Protein AF-A0A1Y0BN38-F1 (afdb_monomer)

Secondary structure (DSSP, 8-state):
-EEEEETTEEEEEEEE-TTT--EEETTS-HHHH-TTTS-GGGPPPPP-GGGS---SPPPPPP-

Mean predicted aligned error: 8.51 Å

Foldseek 3Di:
DDFDDDPNDTPWDWDADPPPRDIDIPPDDCCVVPLVNPDPVPHDDDDDPVPDDPPDPDDPDDD

Radius of gyration: 18.53 Å; Cα contacts (8 Å, |Δi|>4): 53; chains: 1; bounding box: 54×34×30 Å

Sequence (63 aa):
MHAGMEDGEVLWRVWHCKDCAYTWRDSEPAESIDPKLRPAWAQMKGVDFDSLRQVIPPARKPT

pLDDT: mean 85.75, std 7.65, range [61.09, 95.25]

Solvent-accessible surface area (backbone atoms only — not comparable to full-atom values): 4378 Å² total; per-residue (Å²): 130,53,70,47,71,58,99,90,41,78,71,36,40,48,48,72,41,87,88,77,66,52,69,49,50,75,69,54,59,61,48,77,71,40,78,91,56,32,54,82,89,72,55,80,76,88,73,64,73,88,74,51,81,83,81,70,78,78,77,79,75,85,128

Structure (mmCIF, N/CA/C/O backbone):
data_AF-A0A1Y0BN38-F1
#
_entry.id   AF-A0A1Y0BN38-F1
#
loop_
_atom_site.group_PDB
_atom_site.id
_atom_site.type_symbol
_atom_site.label_atom_id
_atom_site.label_alt_id
_atom_site.label_comp_id
_atom_site.label_asym_id
_atom_site.label_entity_id
_atom_site.label_seq_id
_atom_site.pdbx_PDB_ins_code
_atom_site.Cartn_x
_atom_site.Cartn_y
_atom_site.Cartn_z
_atom_site.occupancy
_atom_site.B_iso_or_equiv
_atom_site.auth_seq_id
_atom_site.auth_comp_id
_atom_site.auth_asym_id
_atom_site.auth_atom_id
_atom_site.pdbx_PDB_model_num
ATOM 1 N N . MET A 1 1 ? -7.857 -9.590 10.749 1.00 63.28 1 MET A N 1
ATOM 2 C CA . MET A 1 1 ? -8.736 -8.609 10.082 1.00 63.28 1 MET A CA 1
ATOM 3 C C . MET A 1 1 ? -9.113 -7.583 11.131 1.00 63.28 1 MET A C 1
ATOM 5 O O . MET A 1 1 ? -9.672 -7.977 12.145 1.00 63.28 1 MET A O 1
ATOM 9 N N . HIS A 1 2 ? -8.726 -6.324 10.935 1.00 86.50 2 HIS A N 1
ATOM 10 C CA . HIS A 1 2 ? -9.061 -5.223 11.845 1.00 86.50 2 HIS A CA 1
ATOM 11 C C . HIS A 1 2 ? -10.171 -4.382 11.210 1.00 86.50 2 HIS A C 1
ATOM 13 O O . HIS A 1 2 ? -10.169 -4.217 9.990 1.00 86.50 2 HIS A O 1
ATOM 19 N N . ALA A 1 3 ? -11.111 -3.882 12.008 1.00 91.81 3 ALA A N 1
ATOM 20 C CA . ALA A 1 3 ? -12.218 -3.057 11.534 1.00 91.81 3 ALA A CA 1
ATOM 21 C C . ALA A 1 3 ? -12.448 -1.874 12.480 1.00 91.81 3 ALA A C 1
ATOM 23 O O . ALA A 1 3 ? -12.283 -2.022 13.692 1.00 91.81 3 ALA A O 1
ATOM 24 N N . GLY A 1 4 ? -12.819 -0.727 11.916 1.00 91.75 4 GLY A N 1
ATOM 25 C CA . GLY A 1 4 ? -13.334 0.421 12.659 1.00 91.75 4 GLY A CA 1
ATOM 26 C C . GLY A 1 4 ? -14.856 0.358 12.716 1.00 91.75 4 GLY A C 1
ATOM 27 O O . GLY A 1 4 ? -15.490 0.063 11.700 1.00 91.75 4 GLY A O 1
ATOM 28 N N . MET A 1 5 ? -15.431 0.612 13.891 1.00 95.19 5 MET A N 1
ATOM 29 C CA . MET A 1 5 ? -16.879 0.603 14.108 1.00 95.19 5 MET A CA 1
ATOM 30 C C . MET A 1 5 ? -17.345 1.906 14.758 1.00 95.19 5 MET A C 1
ATOM 32 O O . MET A 1 5 ? -16.641 2.438 15.615 1.00 95.19 5 MET A O 1
ATOM 36 N N . GLU A 1 6 ? -18.532 2.369 14.381 1.00 95.25 6 GLU A N 1
ATOM 37 C CA . GLU A 1 6 ? -19.246 3.501 14.984 1.00 95.25 6 GLU A CA 1
ATOM 38 C C . GLU A 1 6 ? -20.735 3.139 15.049 1.00 95.25 6 GLU A C 1
ATOM 40 O O . GLU A 1 6 ? -21.263 2.563 14.104 1.00 95.25 6 GLU A O 1
ATOM 45 N N . ASP A 1 7 ? -21.382 3.350 16.199 1.00 94.44 7 ASP A N 1
ATOM 46 C CA . ASP A 1 7 ? -22.796 3.002 16.443 1.00 94.44 7 ASP A CA 1
ATOM 47 C C . ASP A 1 7 ? -23.209 1.563 16.062 1.00 94.44 7 ASP A C 1
ATOM 49 O O . ASP A 1 7 ? -24.356 1.274 15.727 1.00 94.44 7 ASP A O 1
ATOM 53 N N . G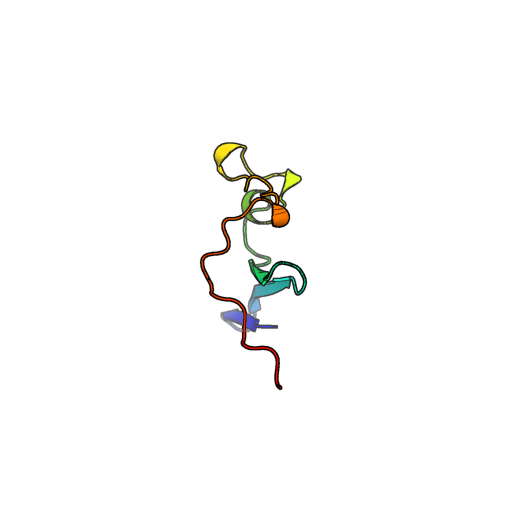LY A 1 8 ?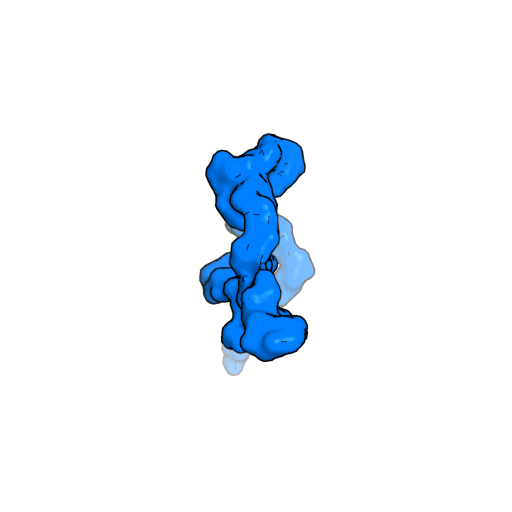 -22.267 0.619 16.158 1.00 92.56 8 GLY A N 1
ATOM 54 C CA . GLY A 1 8 ? -22.487 -0.790 15.815 1.00 92.56 8 GLY A CA 1
ATOM 55 C C . GLY A 1 8 ? -22.369 -1.104 14.321 1.00 92.56 8 GLY A C 1
ATOM 56 O O . GLY A 1 8 ? -22.456 -2.273 13.942 1.00 92.56 8 GLY A O 1
ATOM 57 N N . GLU A 1 9 ? -22.104 -0.104 13.484 1.00 93.31 9 GLU A N 1
ATOM 58 C CA . GLU A 1 9 ? -21.841 -0.268 12.060 1.00 93.31 9 GLU A CA 1
ATOM 59 C C . GLU A 1 9 ? -20.341 -0.323 11.768 1.00 93.31 9 GLU A C 1
ATOM 61 O O . GLU A 1 9 ? -19.521 0.328 12.415 1.00 93.31 9 GLU A O 1
ATOM 66 N N . VAL A 1 10 ? -19.958 -1.126 10.772 1.00 93.06 10 VAL A N 1
ATOM 67 C CA . VAL A 1 10 ? -18.569 -1.203 10.308 1.00 93.06 10 VAL A CA 1
ATOM 68 C C . VAL A 1 10 ? -18.325 -0.087 9.303 1.00 93.06 10 VAL A C 1
ATOM 70 O O . VAL A 1 10 ? -18.875 -0.123 8.206 1.00 93.06 10 VAL A O 1
ATOM 73 N N . LEU A 1 11 ? -17.444 0.850 9.651 1.00 92.62 11 LEU A N 1
ATOM 74 C CA . LEU A 1 11 ? -17.067 1.956 8.770 1.00 92.62 11 LEU A CA 1
ATOM 75 C C . LEU A 1 11 ? -15.982 1.558 7.766 1.00 92.62 11 LEU A C 1
ATOM 77 O O . LEU A 1 11 ? -15.994 2.006 6.623 1.00 92.62 11 LEU A O 1
ATOM 81 N N . TRP A 1 12 ? -15.021 0.737 8.196 1.00 93.88 12 TRP A N 1
ATOM 82 C CA . TRP A 1 12 ? -13.941 0.252 7.340 1.00 93.88 12 TRP A CA 1
ATOM 83 C C . TRP A 1 12 ? -13.315 -1.034 7.875 1.00 93.88 12 TRP A C 1
ATOM 85 O O . TRP A 1 12 ? -13.321 -1.313 9.077 1.00 93.88 12 TRP A O 1
ATOM 95 N N . ARG A 1 13 ? -12.705 -1.800 6.973 1.00 95.06 13 ARG A N 1
ATOM 96 C CA . ARG A 1 13 ? -11.915 -3.005 7.236 1.00 95.06 13 ARG A CA 1
ATOM 97 C C . ARG A 1 13 ? -10.529 -2.841 6.648 1.00 95.06 13 ARG A C 1
ATOM 99 O O . ARG A 1 13 ? -10.380 -2.421 5.507 1.00 95.06 13 ARG A O 1
ATOM 106 N N . VAL A 1 14 ? -9.516 -3.230 7.411 1.00 94.38 14 VAL A N 1
ATOM 107 C CA . VAL A 1 14 ? -8.130 -3.261 6.943 1.00 94.38 14 VAL A CA 1
ATOM 108 C C . VAL A 1 14 ? -7.824 -4.614 6.313 1.00 94.38 14 VAL A C 1
ATOM 110 O O . VAL A 1 14 ? -7.956 -5.666 6.951 1.00 94.38 14 VAL A O 1
ATOM 113 N N . TRP A 1 15 ? -7.356 -4.552 5.075 1.00 91.81 15 TRP A N 1
ATOM 114 C CA . TRP A 1 15 ? -6.859 -5.657 4.273 1.00 91.81 15 TRP A CA 1
ATOM 115 C C . TRP A 1 15 ? -5.339 -5.602 4.196 1.00 91.81 15 TRP A C 1
ATOM 117 O O . TRP A 1 15 ? -4.749 -4.525 4.194 1.00 91.81 15 TRP A O 1
ATOM 127 N N . HIS A 1 16 ? -4.710 -6.772 4.136 1.00 90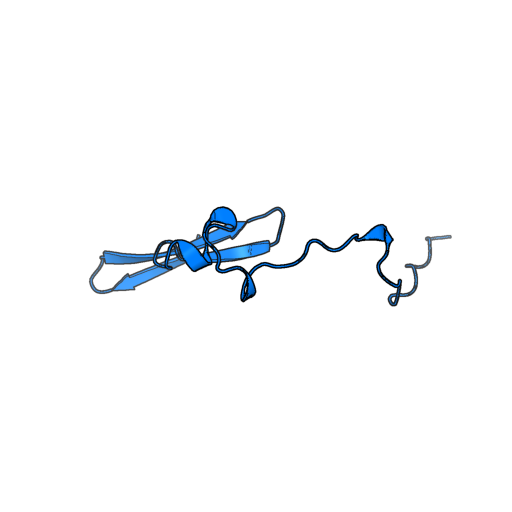.69 16 HIS A N 1
ATOM 128 C CA . HIS A 1 16 ? -3.262 -6.919 4.073 1.00 90.69 16 HIS A CA 1
ATOM 129 C C . HIS A 1 16 ? -2.902 -7.980 3.033 1.00 90.69 16 HIS A C 1
ATOM 131 O O . HIS A 1 16 ? -3.350 -9.127 3.134 1.00 90.69 16 HIS A O 1
ATOM 137 N N . CYS A 1 17 ? -2.093 -7.605 2.045 1.00 85.81 17 CYS A N 1
ATOM 138 C CA . CYS A 1 17 ? -1.544 -8.535 1.069 1.00 85.81 17 CYS A CA 1
ATOM 139 C C . CYS A 1 17 ? -0.333 -9.251 1.668 1.00 85.81 17 CYS A C 1
ATOM 141 O O . CYS A 1 17 ? 0.642 -8.609 2.049 1.00 85.81 17 CYS A O 1
ATOM 143 N N . LYS A 1 18 ? -0.375 -10.584 1.712 1.00 90.12 18 LYS A N 1
ATOM 144 C CA . LYS A 1 18 ? 0.719 -11.394 2.265 1.00 90.12 18 LYS A CA 1
ATOM 145 C C . LYS A 1 18 ? 1.950 -11.450 1.358 1.00 90.12 18 LYS A C 1
ATOM 147 O O . LYS A 1 18 ? 3.030 -11.742 1.855 1.00 90.12 18 LYS A O 1
ATOM 152 N N . ASP A 1 19 ? 1.789 -11.151 0.071 1.00 82.62 19 ASP A N 1
ATOM 153 C CA . ASP A 1 19 ? 2.877 -11.239 -0.906 1.00 82.62 19 ASP A CA 1
ATOM 154 C C . ASP A 1 19 ? 3.738 -9.971 -0.912 1.00 82.62 19 ASP A C 1
ATOM 156 O O . ASP A 1 19 ? 4.962 -10.048 -0.914 1.00 82.62 19 ASP A O 1
ATOM 160 N N . CYS A 1 20 ? 3.108 -8.790 -0.886 1.00 81.38 20 CYS A N 1
ATOM 161 C CA . CYS A 1 20 ? 3.810 -7.502 -0.968 1.00 81.38 20 CYS A CA 1
ATOM 162 C C . CYS A 1 20 ? 3.726 -6.646 0.305 1.00 81.38 20 CYS A C 1
ATOM 164 O O . CYS A 1 20 ? 4.184 -5.506 0.300 1.00 81.38 20 CYS A O 1
ATOM 166 N N . ALA A 1 21 ? 3.112 -7.158 1.376 1.00 85.75 21 ALA A N 1
ATOM 167 C CA . ALA A 1 21 ? 2.866 -6.470 2.648 1.00 85.75 21 ALA A CA 1
ATOM 168 C C . ALA A 1 21 ? 2.037 -5.167 2.563 1.00 85.75 21 ALA A C 1
ATOM 170 O O . ALA A 1 21 ? 1.845 -4.480 3.572 1.00 85.75 21 ALA A O 1
ATOM 171 N N . TYR A 1 22 ? 1.501 -4.829 1.386 1.00 85.88 22 TYR A N 1
ATOM 172 C CA . TYR A 1 22 ? 0.646 -3.661 1.208 1.00 85.88 22 TYR A CA 1
ATOM 173 C C . TYR A 1 22 ? -0.642 -3.800 2.025 1.00 85.88 22 TYR A C 1
ATOM 175 O O . TYR A 1 22 ? -1.266 -4.862 2.049 1.00 85.88 22 TYR A O 1
ATOM 183 N N . THR A 1 23 ? -1.029 -2.718 2.697 1.00 91.06 23 THR A N 1
ATOM 184 C CA . THR A 1 23 ? -2.165 -2.681 3.623 1.00 91.06 23 THR A CA 1
ATOM 185 C C . 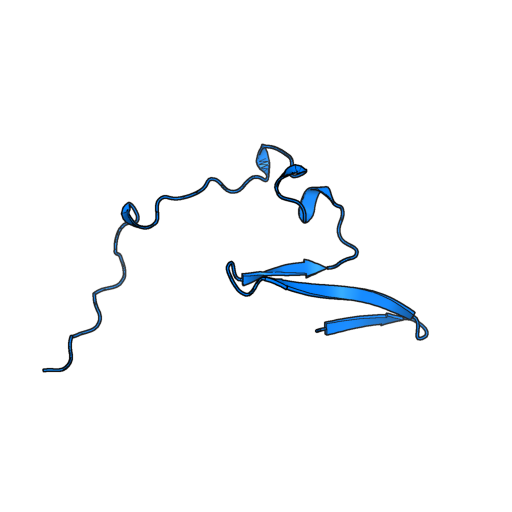THR A 1 23 ? -3.075 -1.514 3.252 1.00 91.06 23 THR A C 1
ATOM 187 O O . THR A 1 23 ? -2.580 -0.411 3.031 1.00 91.06 23 THR A O 1
ATOM 190 N N . TRP A 1 24 ? -4.387 -1.742 3.166 1.00 91.62 24 TRP A N 1
ATOM 191 C CA . TRP A 1 24 ? -5.370 -0.727 2.760 1.00 91.62 24 TRP A CA 1
ATOM 192 C C . TRP A 1 24 ? -6.708 -0.910 3.480 1.00 91.62 24 TRP A C 1
ATOM 194 O O . TRP A 1 24 ? -6.981 -1.984 4.018 1.00 91.62 24 TRP A O 1
ATOM 204 N N . ARG A 1 25 ? -7.552 0.130 3.493 1.00 94.44 25 ARG A N 1
ATOM 205 C CA . ARG A 1 25 ? -8.946 0.026 3.950 1.00 94.44 25 ARG A CA 1
ATOM 206 C C . ARG A 1 25 ? -9.874 -0.194 2.760 1.00 94.44 25 ARG A C 1
ATOM 208 O O . ARG A 1 25 ? -9.626 0.345 1.688 1.00 94.44 25 ARG A O 1
ATOM 215 N N . ASP A 1 26 ? -10.942 -0.960 2.939 1.00 91.75 26 ASP A N 1
ATOM 216 C CA . ASP A 1 26 ? -12.002 -1.098 1.923 1.00 91.75 26 ASP A CA 1
ATOM 217 C C . ASP A 1 26 ? -12.735 0.217 1.618 1.00 91.75 26 ASP A C 1
ATOM 219 O O . ASP A 1 26 ? -13.302 0.360 0.541 1.00 91.75 26 ASP A O 1
ATOM 223 N N . SER A 1 27 ? -12.682 1.181 2.536 1.00 92.75 27 SER A N 1
ATOM 224 C CA . SER A 1 27 ? -13.247 2.518 2.372 1.00 92.75 27 SER A CA 1
ATOM 225 C C . SER A 1 27 ? -12.360 3.497 1.587 1.00 92.75 27 SER A C 1
ATOM 227 O O . SER A 1 27 ? -12.758 4.648 1.418 1.00 92.75 27 SER A O 1
ATOM 229 N N . GLU A 1 28 ? -11.136 3.125 1.186 1.00 90.06 28 GLU A N 1
ATOM 230 C CA . GLU A 1 28 ? -10.279 4.039 0.413 1.00 90.06 28 GLU A CA 1
ATOM 231 C C . GLU A 1 28 ? -10.778 4.182 -1.041 1.00 90.06 28 GLU A C 1
ATOM 233 O O . GLU A 1 28 ? -11.351 3.240 -1.597 1.00 90.06 28 GLU A O 1
ATOM 238 N N . PRO A 1 29 ? -10.521 5.323 -1.706 1.00 91.44 29 PRO A N 1
ATOM 239 C CA . PRO A 1 29 ? -10.815 5.496 -3.128 1.00 91.44 29 PRO A CA 1
ATOM 240 C C . PRO A 1 29 ? -10.153 4.427 -4.013 1.00 91.44 29 PRO A C 1
ATOM 242 O O . PRO A 1 29 ? -9.016 4.019 -3.777 1.00 91.44 29 PRO A O 1
ATOM 245 N N . ALA A 1 30 ? -10.821 4.018 -5.095 1.00 90.56 30 ALA A N 1
ATOM 246 C CA . ALA A 1 30 ? -10.303 2.973 -5.986 1.00 90.56 30 ALA A CA 1
ATOM 247 C C . ALA A 1 30 ? -8.923 3.322 -6.583 1.00 90.56 30 ALA A C 1
ATOM 249 O O . ALA A 1 30 ? -8.065 2.454 -6.715 1.00 90.56 30 ALA A O 1
ATOM 250 N N . GLU A 1 31 ? -8.684 4.602 -6.866 1.00 90.19 31 GLU A N 1
ATOM 251 C CA . GLU A 1 31 ? -7.407 5.144 -7.349 1.00 90.19 31 GLU A CA 1
ATOM 252 C C . GLU A 1 31 ? -6.240 5.035 -6.355 1.00 90.19 31 GLU A C 1
ATOM 254 O O . GLU A 1 31 ? -5.093 5.180 -6.766 1.00 90.19 31 GLU A O 1
ATOM 259 N N . SER A 1 32 ? -6.478 4.767 -5.066 1.00 86.25 32 SER A N 1
ATOM 260 C CA . SER A 1 32 ? -5.401 4.527 -4.095 1.00 86.25 32 SER A CA 1
ATOM 261 C C . SER A 1 32 ? -5.084 3.031 -3.948 1.00 86.25 32 SER A C 1
ATOM 263 O O . SER A 1 32 ? -3.913 2.649 -3.820 1.00 86.25 32 SER A O 1
ATOM 265 N N . ILE A 1 33 ? -6.100 2.167 -4.050 1.00 87.75 33 ILE A N 1
ATOM 266 C CA . ILE A 1 3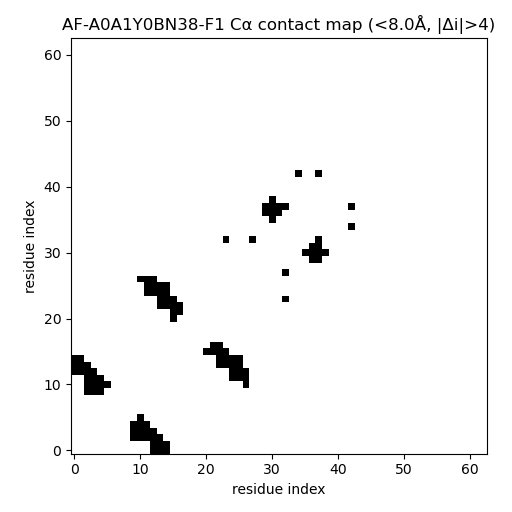3 ? -5.974 0.719 -3.841 1.00 87.75 33 ILE A CA 1
ATOM 267 C C . ILE A 1 33 ? -5.601 -0.020 -5.130 1.00 87.75 33 ILE A C 1
ATOM 269 O O . ILE A 1 33 ? -4.673 -0.830 -5.104 1.00 87.75 33 ILE A O 1
ATOM 273 N N . ASP A 1 34 ? -6.310 0.224 -6.240 1.00 86.62 34 ASP A N 1
ATOM 274 C CA . ASP A 1 34 ? -6.130 -0.509 -7.497 1.00 86.62 34 ASP A CA 1
ATOM 275 C C . ASP A 1 34 ? -4.931 0.059 -8.267 1.00 86.62 34 ASP A C 1
ATOM 277 O O . ASP A 1 34 ? -4.986 1.192 -8.760 1.00 86.62 34 ASP A O 1
ATOM 281 N N . PRO A 1 35 ? -3.847 -0.720 -8.447 1.00 83.94 35 PRO A N 1
ATOM 282 C CA . PRO A 1 35 ? -2.703 -0.275 -9.225 1.00 83.94 35 PRO A CA 1
ATOM 283 C C . PRO A 1 35 ? -3.076 0.160 -10.643 1.00 83.94 35 PRO A C 1
ATOM 285 O O . PRO A 1 35 ? -2.402 1.018 -11.190 1.00 83.94 35 PRO A O 1
ATOM 288 N N . LYS A 1 36 ? -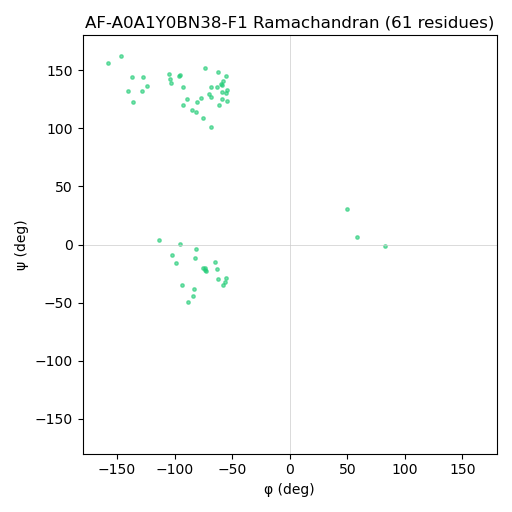4.130 -0.383 -11.260 1.00 88.69 36 LYS A N 1
ATOM 289 C CA . LYS A 1 36 ? -4.549 0.003 -12.617 1.00 88.69 36 LYS A CA 1
ATOM 290 C C . LYS A 1 36 ? -5.194 1.387 -12.675 1.00 88.69 36 LYS A C 1
ATOM 292 O O . LYS A 1 36 ? -5.204 1.990 -13.743 1.00 88.69 36 LYS A O 1
ATOM 297 N N . LEU A 1 37 ? -5.726 1.870 -11.552 1.00 91.38 37 LEU A N 1
ATOM 298 C CA . LEU A 1 37 ? -6.440 3.145 -11.450 1.00 91.38 37 LEU A CA 1
ATOM 299 C C . LEU A 1 37 ? -5.589 4.256 -10.824 1.00 91.38 37 LEU A C 1
ATOM 301 O O . LEU A 1 37 ? -5.996 5.415 -10.840 1.00 91.38 37 LEU A O 1
ATOM 305 N N . ARG A 1 38 ? -4.407 3.926 -10.290 1.00 88.44 38 ARG A N 1
ATOM 306 C CA . ARG A 1 38 ? -3.496 4.914 -9.705 1.00 88.44 38 ARG A CA 1
ATOM 307 C C . ARG A 1 38 ? -3.066 5.964 -10.728 1.00 88.44 38 ARG A C 1
ATOM 309 O O . ARG A 1 38 ? -2.688 5.607 -11.849 1.00 88.44 38 ARG A O 1
ATOM 316 N N . PRO A 1 39 ? -3.017 7.251 -10.340 1.00 89.56 39 PRO A N 1
ATOM 317 C CA . PRO A 1 39 ? -2.465 8.276 -11.207 1.00 89.56 39 PRO A CA 1
ATOM 318 C C . PRO A 1 39 ? -0.983 7.993 -11.480 1.00 89.56 39 PRO A C 1
ATOM 320 O O . PRO A 1 39 ? -0.268 7.458 -10.632 1.00 89.56 39 PRO A O 1
ATOM 323 N N . ALA A 1 40 ? -0.501 8.379 -12.664 1.00 88.50 40 ALA A N 1
ATOM 324 C CA . ALA A 1 40 ? 0.841 8.022 -13.135 1.00 88.50 40 ALA A CA 1
ATOM 325 C C . ALA A 1 40 ? 1.970 8.440 -12.173 1.00 88.50 40 ALA A C 1
ATOM 327 O O . ALA A 1 40 ? 2.976 7.745 -12.064 1.00 88.50 40 ALA A O 1
ATOM 328 N N . TRP A 1 41 ? 1.796 9.549 -11.447 1.00 87.44 41 TRP A N 1
ATOM 329 C CA . TRP A 1 41 ? 2.764 10.025 -10.454 1.00 87.44 41 TRP A CA 1
ATOM 330 C C . TRP A 1 41 ? 2.784 9.187 -9.163 1.00 87.44 41 TRP A C 1
ATOM 332 O O . TRP A 1 41 ? 3.787 9.202 -8.457 1.00 87.44 41 TRP A O 1
ATOM 342 N N . ALA A 1 42 ? 1.706 8.458 -8.855 1.00 83.88 42 ALA A N 1
ATOM 343 C CA . ALA A 1 42 ? 1.575 7.607 -7.669 1.00 83.88 42 ALA A CA 1
ATOM 344 C C . ALA A 1 42 ? 1.934 6.138 -7.944 1.00 83.88 42 ALA A C 1
ATOM 346 O O . ALA A 1 42 ? 1.846 5.293 -7.051 1.00 83.88 42 ALA A O 1
ATOM 347 N N . GLN A 1 43 ? 2.321 5.806 -9.178 1.00 85.06 43 GLN A N 1
ATOM 348 C CA . GLN A 1 43 ? 2.738 4.456 -9.518 1.00 85.06 43 GLN A CA 1
ATOM 349 C C . GLN A 1 43 ? 4.148 4.169 -9.021 1.00 85.06 43 GLN A C 1
ATOM 351 O O . GLN A 1 43 ? 5.108 4.863 -9.363 1.00 85.06 43 GLN A O 1
ATOM 356 N N . MET A 1 44 ? 4.286 3.087 -8.256 1.00 75.94 44 MET A N 1
ATOM 357 C CA . MET A 1 44 ? 5.600 2.560 -7.914 1.00 75.94 44 MET A CA 1
ATOM 358 C C . MET A 1 44 ? 6.239 1.984 -9.176 1.00 75.94 44 MET A C 1
ATOM 360 O O . MET A 1 44 ? 5.653 1.137 -9.851 1.00 75.94 44 MET A O 1
ATOM 364 N N . LYS A 1 45 ? 7.459 2.422 -9.492 1.00 77.00 45 LYS A N 1
ATOM 365 C CA . LYS A 1 45 ? 8.255 1.758 -10.524 1.00 77.00 45 LYS A CA 1
ATOM 366 C C . LYS A 1 45 ? 8.680 0.396 -9.990 1.00 77.00 45 LYS A C 1
ATOM 368 O O . LYS A 1 45 ? 9.219 0.316 -8.888 1.00 77.00 45 LYS A O 1
ATOM 373 N N . GLY A 1 46 ? 8.445 -0.656 -10.771 1.00 75.50 46 GLY A N 1
ATOM 374 C CA . GLY A 1 46 ? 9.065 -1.947 -10.500 1.00 75.50 46 GLY A CA 1
ATOM 375 C C . GLY A 1 46 ? 10.579 -1.763 -10.432 1.00 75.50 46 GLY A C 1
ATOM 376 O O . GLY A 1 46 ? 11.159 -1.105 -11.297 1.00 75.50 46 GLY A O 1
ATOM 377 N N . VAL A 1 47 ? 11.196 -2.289 -9.378 1.00 77.56 47 VAL A N 1
ATOM 378 C CA . VAL A 1 47 ? 12.652 -2.339 -9.243 1.00 77.56 47 VAL A CA 1
ATOM 379 C C . VAL A 1 47 ? 13.101 -3.758 -9.545 1.00 77.56 47 VAL A C 1
ATOM 381 O O . VAL A 1 47 ? 12.451 -4.717 -9.131 1.00 77.56 47 VAL A O 1
ATOM 384 N N . ASP A 1 48 ? 14.199 -3.895 -10.278 1.00 81.12 48 ASP A N 1
ATOM 385 C CA . ASP A 1 48 ? 14.870 -5.181 -10.411 1.00 81.12 48 ASP A CA 1
ATOM 386 C C . ASP A 1 48 ? 15.630 -5.459 -9.110 1.00 81.12 48 ASP A C 1
ATOM 388 O O . ASP A 1 48 ? 16.615 -4.781 -8.806 1.00 81.12 48 ASP A O 1
ATOM 392 N N . PHE A 1 49 ? 15.146 -6.421 -8.322 1.00 78.94 49 PHE A N 1
ATOM 393 C CA . PHE A 1 49 ? 15.738 -6.762 -7.030 1.00 78.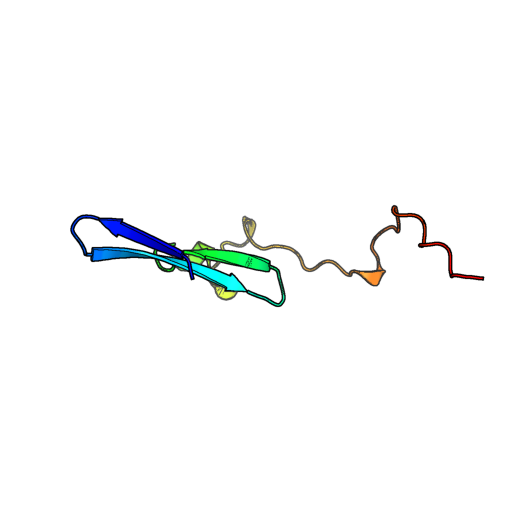94 49 PHE A CA 1
ATOM 394 C C . PHE A 1 49 ? 17.178 -7.277 -7.160 1.00 78.94 49 PHE A C 1
ATOM 396 O O . PHE A 1 49 ? 17.977 -7.011 -6.263 1.00 78.94 49 PHE A O 1
ATOM 403 N N . ASP A 1 50 ? 17.533 -7.918 -8.279 1.00 84.19 50 ASP A N 1
ATOM 404 C CA . ASP A 1 50 ? 18.886 -8.435 -8.523 1.00 84.19 50 ASP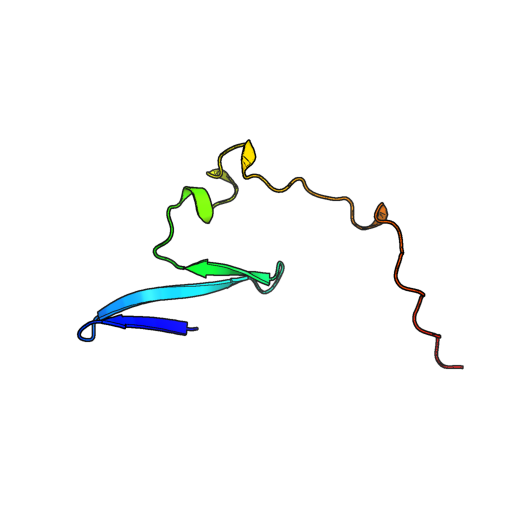 A CA 1
ATOM 405 C C . ASP A 1 50 ? 19.878 -7.312 -8.868 1.00 84.19 50 ASP A C 1
ATOM 407 O O . ASP A 1 50 ? 21.088 -7.451 -8.684 1.00 84.19 50 ASP A O 1
ATOM 411 N N . SER A 1 51 ? 19.366 -6.160 -9.311 1.00 84.44 51 SER A N 1
ATOM 412 C CA . SER A 1 51 ? 20.161 -4.954 -9.569 1.00 84.44 51 SER A CA 1
ATOM 413 C C . SER A 1 51 ? 20.448 -4.121 -8.313 1.00 84.44 51 SER A C 1
ATOM 415 O O . SER A 1 51 ? 21.268 -3.197 -8.350 1.00 84.44 51 SER A O 1
ATOM 417 N N . LEU A 1 52 ? 19.774 -4.408 -7.192 1.00 83.62 52 LEU A N 1
ATOM 418 C CA . LEU A 1 52 ? 19.915 -3.621 -5.971 1.00 83.62 52 LEU A CA 1
ATOM 419 C C . LEU A 1 52 ? 21.304 -3.812 -5.358 1.00 83.62 52 LEU A C 1
ATOM 421 O O . LEU A 1 52 ? 21.809 -4.923 -5.201 1.00 83.62 52 LEU A O 1
ATOM 425 N N . ARG A 1 53 ? 21.921 -2.706 -4.930 1.00 85.31 53 ARG A N 1
ATOM 426 C CA . ARG A 1 53 ? 23.199 -2.758 -4.215 1.00 85.31 53 ARG A CA 1
ATOM 427 C C . ARG A 1 53 ? 23.031 -3.544 -2.914 1.00 85.31 53 ARG A C 1
ATOM 429 O O . ARG A 1 53 ? 22.312 -3.110 -2.013 1.00 85.31 53 ARG A O 1
ATOM 436 N N . GLN A 1 54 ? 23.784 -4.630 -2.763 1.00 82.19 54 GLN A N 1
ATOM 437 C CA . GLN A 1 54 ? 23.889 -5.337 -1.491 1.00 82.19 54 GLN A CA 1
ATOM 438 C C . GLN A 1 54 ? 24.639 -4.466 -0.470 1.00 82.19 54 GLN A C 1
ATOM 440 O O . GLN A 1 54 ? 25.863 -4.344 -0.500 1.00 82.19 54 GLN A O 1
ATOM 445 N N . VAL A 1 55 ? 23.887 -3.822 0.425 1.00 85.44 55 VAL A N 1
ATOM 446 C CA . VAL A 1 55 ? 24.427 -3.003 1.529 1.00 85.44 55 VAL A CA 1
ATOM 447 C C . VAL A 1 55 ? 24.468 -3.757 2.857 1.00 85.44 55 VAL A C 1
ATOM 449 O O . VAL A 1 55 ? 25.165 -3.339 3.778 1.00 85.44 55 VAL A O 1
ATOM 452 N N . ILE A 1 56 ? 23.744 -4.875 2.949 1.00 82.25 56 ILE A N 1
ATOM 453 C CA . ILE A 1 56 ? 23.743 -5.745 4.123 1.00 82.25 56 ILE A CA 1
ATOM 454 C C . ILE A 1 56 ? 24.805 -6.830 3.905 1.00 82.25 56 ILE A C 1
ATOM 456 O O . ILE A 1 5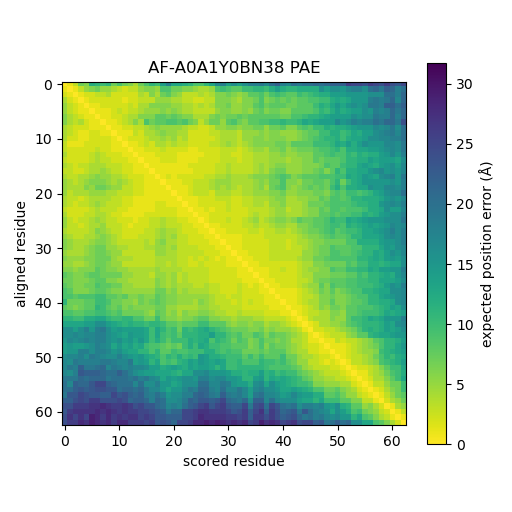6 ? 24.703 -7.584 2.927 1.00 82.25 56 ILE A O 1
ATOM 460 N N . PRO A 1 57 ? 25.827 -6.927 4.775 1.00 80.50 57 PRO A N 1
ATOM 461 C CA . PRO A 1 57 ? 26.827 -7.975 4.664 1.00 80.50 57 PRO A CA 1
ATOM 462 C C . PRO A 1 57 ? 26.156 -9.354 4.733 1.00 80.50 57 PRO A C 1
ATOM 464 O O . PRO A 1 57 ? 25.213 -9.537 5.509 1.00 80.50 57 PRO A O 1
ATOM 467 N N . PRO A 1 58 ? 26.609 -10.329 3.927 1.00 77.88 58 PRO A N 1
ATOM 468 C CA . PRO A 1 58 ? 26.025 -11.661 3.932 1.00 77.88 58 PRO A CA 1
ATOM 469 C C . PRO A 1 58 ? 26.129 -12.265 5.334 1.00 77.88 58 PRO A C 1
ATOM 471 O O . PRO A 1 58 ? 27.168 -12.155 5.993 1.00 77.88 58 PRO A O 1
ATOM 474 N N . ALA A 1 59 ? 25.054 -12.912 5.791 1.00 79.50 59 ALA A N 1
ATOM 475 C CA . ALA A 1 59 ? 25.093 -13.673 7.032 1.00 79.50 59 ALA A CA 1
ATOM 476 C C . ALA A 1 59 ? 26.240 -14.692 6.947 1.00 79.50 59 ALA A C 1
ATOM 478 O O . ALA A 1 59 ? 26.393 -15.373 5.927 1.00 79.50 59 ALA A O 1
ATOM 479 N N . ARG A 1 60 ? 27.073 -14.783 7.996 1.00 73.62 60 ARG A N 1
ATOM 480 C CA . ARG A 1 60 ? 28.122 -15.811 8.055 1.00 73.62 60 ARG A CA 1
ATOM 481 C C . ARG A 1 60 ? 27.455 -17.169 7.859 1.00 73.62 60 ARG A C 1
ATOM 483 O O . ARG A 1 60 ? 26.552 -17.518 8.618 1.00 73.62 60 ARG A O 1
ATOM 490 N N . LYS A 1 61 ? 27.898 -17.924 6.851 1.00 69.56 61 LYS A N 1
ATOM 491 C CA . LYS A 1 61 ? 27.515 -19.332 6.737 1.00 69.56 61 LYS A CA 1
ATOM 492 C C . LYS A 1 61 ? 27.983 -20.036 8.019 1.00 69.56 61 LYS A C 1
ATOM 494 O O . LYS A 1 61 ? 29.129 -19.799 8.413 1.00 69.56 61 LYS A O 1
ATOM 499 N N . PRO A 1 62 ? 27.131 -20.831 8.686 1.00 67.94 62 PRO A N 1
ATOM 500 C CA . PRO A 1 62 ? 27.589 -21.658 9.792 1.00 67.94 62 PRO A CA 1
ATOM 501 C C . PRO A 1 62 ? 28.691 -22.586 9.264 1.00 67.94 62 PRO A C 1
ATOM 503 O O . PRO A 1 62 ? 28.511 -23.226 8.227 1.00 67.94 62 PRO A O 1
ATOM 506 N N . THR A 1 63 ? 29.849 -22.546 9.923 1.00 61.09 63 THR A N 1
ATOM 507 C CA . THR A 1 63 ? 30.978 -23.469 9.725 1.00 61.09 63 THR A CA 1
ATOM 508 C C . THR A 1 63 ? 30.646 -24.849 10.247 1.00 61.09 63 THR A C 1
ATOM 510 O O . THR A 1 63 ? 30.041 -24.895 11.343 1.00 61.09 63 THR A O 1
#